Protein AF-A0A7V4ZEP1-F1 (afdb_monomer)

Radius of gyration: 10.52 Å; Cα contacts (8 Å, |Δi|>4): 58; chains: 1; bounding box: 24×19×26 Å

Structure (mmCIF, N/CA/C/O backbone):
data_AF-A0A7V4ZEP1-F1
#
_entry.id   AF-A0A7V4ZEP1-F1
#
loop_
_atom_site.group_PDB
_atom_site.id
_atom_site.type_symbol
_atom_site.label_atom_id
_atom_site.label_alt_id
_atom_site.label_comp_id
_atom_site.label_asym_id
_atom_site.label_entity_id
_atom_site.label_seq_id
_atom_site.pdbx_PDB_ins_code
_atom_site.Cartn_x
_atom_site.Cartn_y
_atom_site.Cartn_z
_atom_site.occupancy
_atom_site.B_iso_or_equiv
_atom_site.auth_seq_id
_atom_site.auth_comp_id
_atom_site.auth_asym_id
_atom_site.auth_atom_id
_atom_site.pdbx_PDB_model_num
ATOM 1 N N . MET A 1 1 ? -7.925 1.285 16.169 1.00 85.25 1 MET A N 1
ATOM 2 C CA . MET A 1 1 ? -7.053 0.963 15.022 1.00 85.25 1 MET A CA 1
ATOM 3 C C . MET A 1 1 ? -7.633 -0.234 14.298 1.00 85.25 1 MET A C 1
ATOM 5 O O . MET A 1 1 ? -8.122 -1.146 14.960 1.00 85.25 1 MET A O 1
ATOM 9 N N . MET A 1 2 ? -7.533 -0.250 12.970 1.00 94.38 2 MET A N 1
ATOM 10 C CA . MET A 1 2 ? -8.006 -1.333 12.106 1.00 94.38 2 MET A CA 1
ATOM 11 C C . MET A 1 2 ? -6.819 -2.055 11.469 1.00 94.38 2 MET A C 1
ATOM 13 O O . MET A 1 2 ? -5.801 -1.433 11.171 1.00 94.38 2 MET A O 1
ATOM 17 N N . ARG A 1 3 ? -6.946 -3.365 11.254 1.00 95.81 3 ARG A N 1
ATOM 18 C CA . ARG A 1 3 ? -5.948 -4.154 10.532 1.00 95.81 3 ARG A CA 1
ATOM 19 C C . ARG A 1 3 ? -6.420 -4.405 9.106 1.00 95.81 3 ARG A C 1
ATOM 21 O O . ARG A 1 3 ? -7.571 -4.788 8.916 1.00 95.81 3 ARG A O 1
ATOM 28 N N . VAL A 1 4 ? -5.541 -4.181 8.138 1.00 96.25 4 VAL A N 1
ATOM 29 C CA . VAL A 1 4 ? -5.801 -4.406 6.712 1.00 96.25 4 VAL A CA 1
ATOM 30 C C . VAL A 1 4 ? -4.677 -5.238 6.108 1.00 96.25 4 VAL A C 1
ATOM 32 O O . VAL A 1 4 ? -3.523 -5.090 6.510 1.00 96.25 4 VAL A O 1
ATOM 35 N N . SER A 1 5 ? -5.009 -6.095 5.147 1.00 97.62 5 SER A N 1
ATOM 36 C CA . SER A 1 5 ? -4.018 -6.792 4.325 1.00 97.62 5 SER A CA 1
ATOM 37 C C . SER A 1 5 ? -3.783 -5.991 3.052 1.00 97.62 5 SER A C 1
ATOM 39 O O . SER A 1 5 ? -4.737 -5.578 2.394 1.00 97.62 5 SER A O 1
ATOM 41 N N . LEU A 1 6 ? -2.518 -5.742 2.724 1.00 97.88 6 LEU A N 1
ATOM 42 C CA . LEU A 1 6 ? -2.115 -4.984 1.545 1.00 97.88 6 LEU A CA 1
ATOM 43 C C . LEU A 1 6 ? -1.169 -5.813 0.688 1.00 97.88 6 LEU A C 1
ATOM 45 O O . LEU A 1 6 ? -0.292 -6.506 1.201 1.00 97.88 6 LEU A O 1
ATOM 49 N N . ARG A 1 7 ? -1.308 -5.672 -0.628 1.00 98.25 7 ARG A N 1
ATOM 50 C CA . ARG A 1 7 ? -0.349 -6.163 -1.612 1.00 98.25 7 ARG A CA 1
ATOM 51 C C . ARG A 1 7 ? -0.215 -5.146 -2.733 1.00 98.25 7 ARG A C 1
ATOM 53 O O . ARG A 1 7 ? -1.214 -4.730 -3.311 1.00 98.25 7 ARG A O 1
ATOM 60 N N . PHE A 1 8 ? 1.022 -4.792 -3.055 1.00 98.25 8 PHE A N 1
ATOM 61 C CA . PHE A 1 8 ? 1.343 -3.878 -4.145 1.00 98.25 8 PHE A CA 1
ATOM 62 C C . PHE A 1 8 ? 1.928 -4.650 -5.332 1.00 98.25 8 PHE A C 1
ATOM 64 O O . PHE A 1 8 ? 2.626 -5.654 -5.166 1.00 98.25 8 PHE A O 1
ATOM 71 N N . TYR A 1 9 ? 1.627 -4.192 -6.546 1.00 97.56 9 TYR A N 1
ATOM 72 C CA . TYR A 1 9 ? 1.994 -4.852 -7.801 1.00 97.56 9 TYR A CA 1
ATOM 73 C C . TYR A 1 9 ? 2.852 -3.931 -8.671 1.00 97.56 9 TYR A C 1
ATOM 75 O O . TYR A 1 9 ? 2.800 -2.714 -8.519 1.00 97.56 9 TYR A O 1
ATOM 83 N N . ALA A 1 10 ? 3.625 -4.524 -9.588 1.00 97.38 10 ALA A N 1
ATOM 84 C CA . ALA A 1 10 ? 4.474 -3.804 -10.541 1.00 97.38 10 ALA A CA 1
ATOM 85 C C . ALA A 1 10 ? 5.392 -2.766 -9.853 1.00 97.38 10 ALA A C 1
ATOM 87 O O . ALA A 1 10 ? 5.944 -3.059 -8.787 1.00 97.38 10 ALA A O 1
ATOM 88 N N . GLU A 1 11 ? 5.558 -1.588 -10.456 1.00 97.75 11 GLU A N 1
ATOM 89 C CA . GLU A 1 11 ? 6.461 -0.508 -10.024 1.00 97.75 11 GLU A CA 1
ATOM 90 C C . GLU A 1 11 ? 6.142 0.069 -8.638 1.00 97.75 11 GLU A C 1
ATOM 92 O O . GLU A 1 11 ? 7.030 0.591 -7.969 1.00 97.75 11 GLU A O 1
ATOM 97 N N . LEU A 1 12 ? 4.924 -0.134 -8.117 1.00 98.31 12 LEU A N 1
ATOM 98 C CA . LEU A 1 12 ? 4.573 0.288 -6.754 1.00 98.31 12 LEU A CA 1
ATOM 99 C C . LEU A 1 12 ? 5.444 -0.384 -5.680 1.00 98.31 12 LEU A C 1
ATOM 101 O O . LEU A 1 12 ? 5.566 0.113 -4.561 1.00 98.31 12 LEU A O 1
ATOM 105 N N . ASN A 1 13 ? 6.073 -1.514 -6.010 1.00 98.12 13 ASN A N 1
ATOM 106 C CA . ASN A 1 13 ? 6.999 -2.202 -5.118 1.00 98.12 13 ASN A CA 1
ATOM 107 C C . ASN A 1 13 ? 8.333 -1.468 -4.935 1.00 98.12 13 ASN A C 1
ATOM 109 O O . ASN A 1 13 ? 9.035 -1.747 -3.961 1.00 98.12 13 ASN A O 1
ATOM 113 N N . ASP A 1 14 ? 8.683 -0.524 -5.809 1.00 98.12 14 ASP A N 1
ATOM 114 C CA . ASP A 1 14 ? 9.924 0.243 -5.682 1.00 98.12 14 ASP A CA 1
ATOM 115 C C . ASP A 1 14 ? 9.884 1.217 -4.496 1.00 98.12 14 ASP A C 1
ATOM 117 O O . ASP A 1 14 ? 10.928 1.523 -3.917 1.00 98.12 14 ASP A O 1
ATOM 121 N N . PHE A 1 15 ? 8.681 1.599 -4.051 1.00 98.00 15 PHE A N 1
ATOM 122 C CA . PHE A 1 15 ? 8.453 2.393 -2.839 1.00 98.00 15 PHE A CA 1
ATOM 123 C C . PHE A 1 15 ? 8.562 1.583 -1.537 1.00 98.00 15 PHE A C 1
ATOM 125 O O . PHE A 1 15 ? 8.659 2.161 -0.454 1.00 98.00 15 PHE A O 1
ATOM 132 N N . LEU A 1 16 ? 8.531 0.248 -1.611 1.00 97.75 16 LEU A N 1
ATOM 133 C CA . LEU A 1 16 ? 8.462 -0.622 -0.437 1.00 97.75 16 LEU A CA 1
ATOM 134 C C . LEU A 1 16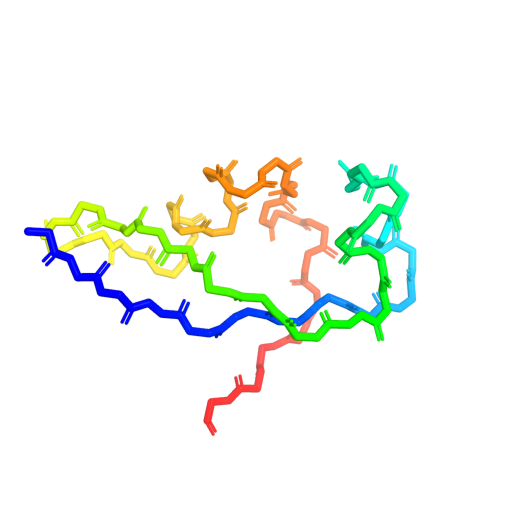 ? 9.835 -1.176 -0.030 1.00 97.75 16 LEU A C 1
ATOM 136 O O . LEU A 1 16 ? 10.706 -1.395 -0.887 1.00 97.75 16 LEU A O 1
ATOM 140 N N . PRO A 1 17 ? 10.033 -1.487 1.267 1.00 97.44 17 PRO A N 1
ATOM 141 C CA . PRO A 1 17 ? 11.197 -2.246 1.706 1.00 97.44 17 PRO A CA 1
ATOM 142 C C . PRO A 1 17 ? 11.166 -3.667 1.109 1.00 97.44 17 PRO A C 1
ATOM 144 O O . PRO A 1 17 ? 10.072 -4.197 0.882 1.00 97.44 17 PRO A O 1
ATOM 147 N N . PRO A 1 18 ? 12.328 -4.297 0.845 1.00 97.50 18 PRO A N 1
ATOM 148 C CA . PRO A 1 18 ? 12.416 -5.577 0.134 1.00 97.50 18 PRO A CA 1
ATOM 149 C C . PRO A 1 18 ? 11.491 -6.680 0.667 1.00 97.50 18 PRO A C 1
ATOM 151 O O . PRO A 1 18 ? 10.889 -7.406 -0.118 1.00 97.50 18 PRO A O 1
ATOM 154 N N . GLU A 1 19 ? 11.319 -6.768 1.983 1.00 97.31 19 GLU A N 1
ATOM 155 C CA . GLU A 1 19 ? 10.479 -7.756 2.666 1.00 97.31 19 GLU A CA 1
ATOM 156 C C . GLU A 1 19 ? 8.968 -7.595 2.426 1.00 97.31 19 GLU A C 1
ATOM 158 O O . GLU A 1 19 ? 8.207 -8.518 2.705 1.00 97.31 19 GLU A O 1
ATOM 163 N N . ARG A 1 20 ? 8.523 -6.441 1.914 1.00 97.56 20 ARG A N 1
ATOM 164 C CA . ARG A 1 20 ? 7.113 -6.153 1.595 1.00 97.56 20 ARG A CA 1
ATOM 165 C C . ARG A 1 20 ? 6.830 -6.144 0.096 1.00 97.56 20 ARG A C 1
ATOM 167 O O . ARG A 1 20 ? 5.687 -5.938 -0.307 1.00 97.56 20 ARG A O 1
ATOM 174 N N . ARG A 1 21 ? 7.850 -6.365 -0.738 1.00 97.69 21 ARG A N 1
ATOM 175 C CA . ARG A 1 21 ? 7.700 -6.363 -2.195 1.00 97.69 21 ARG A CA 1
ATOM 176 C C . ARG A 1 21 ? 7.051 -7.652 -2.676 1.00 97.69 21 ARG A C 1
ATOM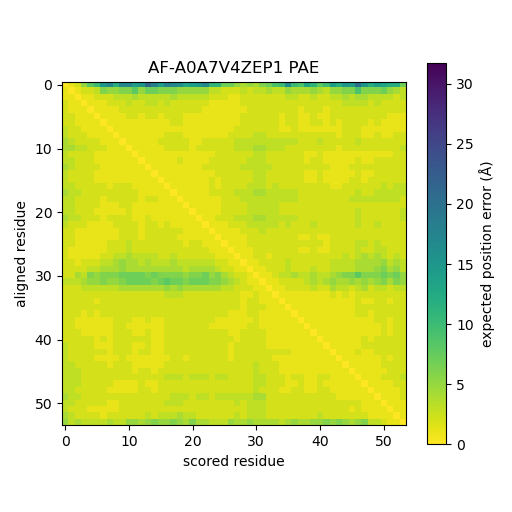 178 O O . ARG A 1 21 ? 7.468 -8.740 -2.297 1.00 97.69 21 ARG A O 1
ATOM 185 N N . MET A 1 22 ? 6.075 -7.527 -3.570 1.00 96.88 22 MET A N 1
ATOM 186 C CA . MET A 1 22 ? 5.401 -8.616 -4.286 1.00 96.88 22 MET A CA 1
ATOM 187 C C . MET A 1 22 ? 4.691 -9.641 -3.386 1.00 96.88 22 MET A C 1
ATOM 189 O O . MET A 1 22 ? 4.229 -10.675 -3.882 1.00 96.88 22 MET A 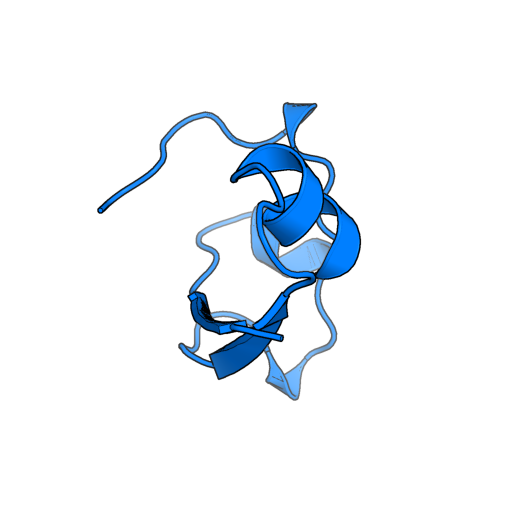O 1
ATOM 193 N N . VAL A 1 23 ? 4.533 -9.333 -2.099 1.00 98.00 23 VAL A N 1
ATOM 194 C CA . VAL A 1 23 ? 3.886 -10.168 -1.083 1.00 98.00 23 VAL A CA 1
ATOM 195 C C . VAL A 1 23 ? 2.715 -9.428 -0.447 1.00 98.00 23 VAL A C 1
ATOM 197 O O . VAL A 1 23 ? 2.637 -8.202 -0.494 1.00 98.00 23 VAL A O 1
ATOM 200 N N . GLU A 1 24 ? 1.788 -10.187 0.130 1.00 98.19 24 GLU A N 1
ATOM 201 C CA . GLU A 1 24 ? 0.769 -9.627 1.014 1.00 98.19 24 GLU A CA 1
ATOM 202 C C . GLU A 1 24 ? 1.357 -9.427 2.415 1.00 98.19 24 GLU A C 1
ATOM 204 O O . GLU A 1 24 ? 2.095 -10.282 2.912 1.00 98.19 24 GLU A O 1
ATOM 209 N N . PHE A 1 25 ? 1.034 -8.306 3.055 1.00 98.19 25 PHE A N 1
ATOM 210 C CA . PHE A 1 25 ? 1.431 -8.021 4.429 1.00 98.19 25 PHE A CA 1
ATOM 211 C C . PHE A 1 25 ? 0.322 -7.298 5.196 1.00 98.19 25 PHE A C 1
ATO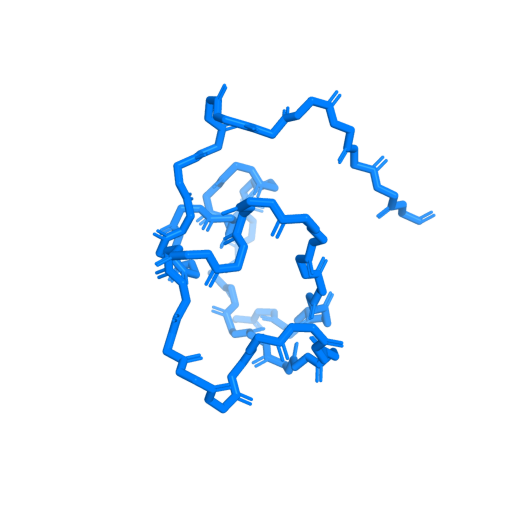M 213 O O . PHE A 1 25 ? -0.502 -6.586 4.621 1.00 98.19 25 PHE A O 1
ATOM 220 N N . GLU A 1 26 ? 0.318 -7.463 6.519 1.00 97.69 26 GLU A N 1
ATOM 221 C CA . GLU A 1 26 ? -0.603 -6.741 7.394 1.00 97.69 26 GLU A 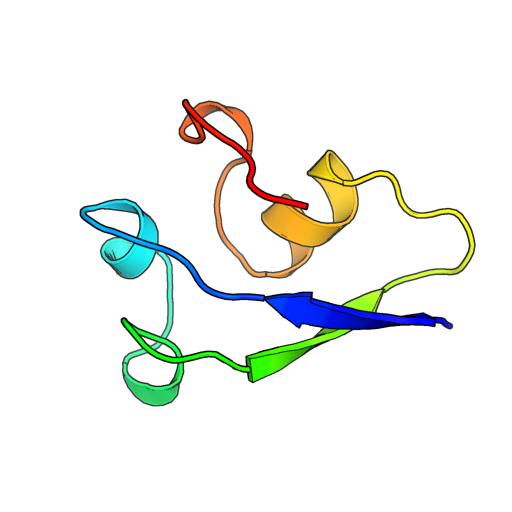CA 1
ATOM 222 C C . GLU A 1 26 ? -0.102 -5.319 7.668 1.00 97.69 26 GLU A C 1
ATOM 224 O O . GLU A 1 26 ? 1.075 -5.094 7.966 1.00 97.69 26 GLU A O 1
ATOM 229 N N . HIS A 1 27 ? -1.022 -4.359 7.639 1.00 96.62 27 HIS A N 1
ATOM 230 C CA . HIS A 1 27 ? -0.771 -2.962 7.969 1.00 96.62 27 HIS A CA 1
ATOM 231 C C . HIS A 1 27 ? -1.803 -2.456 8.979 1.00 96.62 27 HIS A C 1
ATOM 233 O O . HIS A 1 27 ? -2.980 -2.826 8.940 1.00 96.62 27 HIS A O 1
ATOM 239 N N . LEU A 1 28 ? -1.354 -1.622 9.917 1.00 96.88 28 LEU A N 1
ATOM 240 C CA . LEU A 1 28 ? -2.229 -0.999 10.907 1.00 96.88 28 LEU A CA 1
ATOM 241 C C . LEU A 1 28 ? -2.659 0.374 10.406 1.00 96.88 28 LEU A C 1
ATOM 243 O O . LEU A 1 28 ? -1.831 1.250 10.171 1.00 96.88 28 LEU A O 1
ATOM 247 N N . ALA A 1 29 ? -3.967 0.562 10.295 1.00 95.44 29 ALA A N 1
ATOM 248 C CA . ALA A 1 29 ? -4.583 1.814 9.902 1.00 95.44 29 ALA A CA 1
ATOM 249 C C . ALA A 1 29 ? -5.241 2.503 11.104 1.00 95.44 29 ALA A C 1
ATOM 251 O O . ALA A 1 29 ? -5.754 1.858 12.032 1.00 95.44 29 ALA A O 1
ATOM 252 N N . ALA A 1 30 ? -5.262 3.835 11.073 1.00 94.19 30 ALA A N 1
ATOM 253 C CA . ALA A 1 30 ? -6.069 4.612 12.002 1.00 94.19 30 ALA A CA 1
ATOM 254 C C . ALA A 1 30 ? -7.561 4.290 11.817 1.00 94.19 30 ALA A C 1
ATOM 256 O O . ALA A 1 30 ? -8.011 3.909 10.733 1.00 94.19 30 ALA A O 1
ATOM 257 N N . ASP A 1 31 ? -8.342 4.454 12.884 1.00 90.19 31 ASP A N 1
ATOM 258 C CA . ASP A 1 31 ? -9.790 4.297 12.775 1.00 90.19 31 ASP A CA 1
ATOM 259 C C . ASP A 1 31 ? -10.344 5.354 11.816 1.00 90.19 31 ASP A C 1
ATOM 261 O O . ASP A 1 31 ? -10.034 6.537 11.948 1.00 90.19 31 ASP A O 1
ATOM 265 N N . ARG A 1 32 ? -11.169 4.916 10.854 1.00 91.94 32 ARG A N 1
ATOM 266 C CA . ARG A 1 32 ? -11.729 5.750 9.772 1.00 91.94 32 ARG A CA 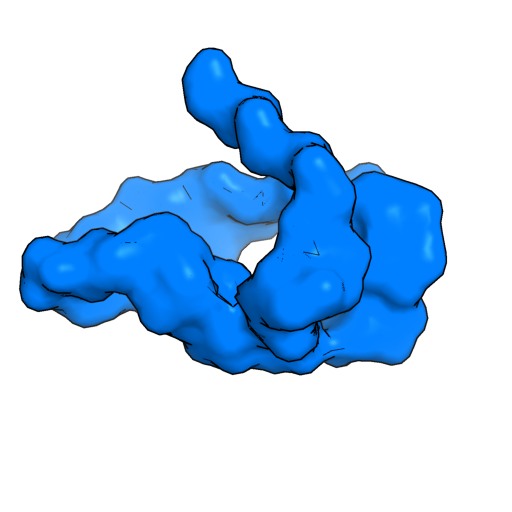1
ATOM 267 C C . ARG A 1 32 ? -10.702 6.329 8.786 1.00 91.94 32 ARG A C 1
ATOM 269 O O . ARG A 1 32 ? -11.032 7.284 8.089 1.00 91.94 32 ARG A O 1
ATOM 276 N N . ALA A 1 33 ? -9.499 5.759 8.695 1.00 95.25 33 ALA A N 1
ATOM 277 C CA . ALA A 1 33 ? -8.565 6.093 7.621 1.00 95.25 33 ALA A CA 1
ATOM 278 C C . ALA A 1 33 ? -9.197 5.818 6.246 1.00 95.25 33 ALA A C 1
ATOM 280 O O . ALA A 1 33 ? -9.836 4.780 6.047 1.00 95.25 33 ALA A O 1
ATOM 281 N N . SER A 1 34 ? -9.019 6.736 5.296 1.00 96.75 34 SER A N 1
ATOM 282 C CA . SER A 1 34 ? -9.388 6.483 3.904 1.00 96.75 34 SER A CA 1
ATOM 283 C C . SER A 1 34 ? -8.402 5.505 3.255 1.00 96.75 34 SER A C 1
ATO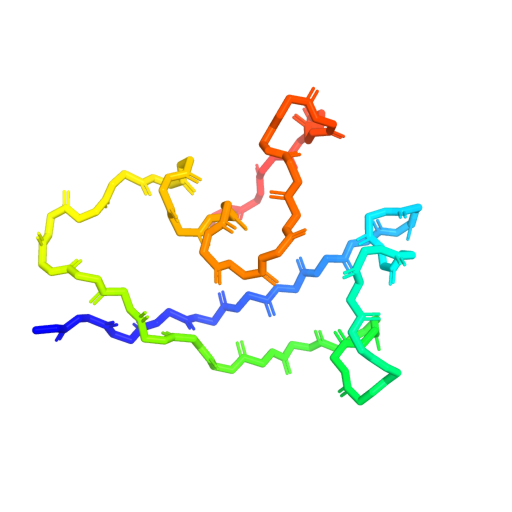M 285 O O . SER A 1 34 ? -7.284 5.323 3.734 1.00 96.75 34 SER A O 1
ATOM 287 N N . VAL A 1 35 ? -8.782 4.890 2.130 1.00 96.19 35 VAL A N 1
ATOM 288 C CA . VAL A 1 35 ? -7.878 3.993 1.381 1.00 96.19 35 VAL A CA 1
ATOM 289 C C . VAL A 1 35 ? -6.602 4.725 0.945 1.00 96.19 35 VAL A C 1
ATOM 291 O O . VAL A 1 35 ? -5.516 4.160 1.033 1.00 96.19 35 VAL A O 1
ATOM 294 N N . LYS A 1 36 ? -6.713 6.006 0.567 1.00 96.94 36 LYS A N 1
ATOM 295 C CA . LYS A 1 36 ? -5.558 6.867 0.288 1.00 96.94 36 LYS A CA 1
ATOM 296 C C . LYS A 1 36 ? -4.624 6.959 1.499 1.00 96.94 36 LYS A C 1
ATOM 298 O O . LYS A 1 36 ? -3.429 6.734 1.342 1.00 96.94 36 LYS A O 1
ATOM 303 N N . ASP A 1 37 ? -5.160 7.264 2.685 1.00 97.19 37 ASP A N 1
ATOM 304 C CA . ASP A 1 37 ? -4.344 7.417 3.900 1.00 97.19 37 ASP A CA 1
ATOM 305 C C . ASP A 1 37 ? -3.615 6.109 4.233 1.00 97.19 37 ASP A C 1
ATOM 307 O O . ASP A 1 37 ? -2.452 6.113 4.632 1.00 97.19 37 ASP A O 1
ATOM 311 N N . VAL A 1 38 ? -4.288 4.971 4.030 1.00 97.19 38 VAL A N 1
ATOM 312 C CA . VAL A 1 38 ? -3.703 3.638 4.211 1.00 97.19 38 VAL A CA 1
ATOM 313 C C . VAL A 1 38 ? -2.528 3.424 3.256 1.00 97.19 38 VAL A C 1
ATOM 315 O O . VAL A 1 38 ? -1.450 3.048 3.711 1.00 97.19 38 VAL A O 1
ATOM 318 N N . ILE A 1 39 ? -2.706 3.707 1.966 1.00 97.56 39 ILE A N 1
ATOM 319 C CA . ILE A 1 39 ? -1.665 3.559 0.939 1.00 97.56 39 ILE A CA 1
ATOM 320 C C . ILE A 1 39 ? -0.461 4.468 1.237 1.00 97.56 39 ILE A C 1
ATOM 322 O O . ILE A 1 39 ? 0.672 3.986 1.299 1.00 97.56 39 ILE A O 1
ATOM 326 N N . GLU A 1 40 ? -0.701 5.752 1.521 1.00 97.75 40 GLU A N 1
ATOM 327 C CA . GLU A 1 40 ? 0.361 6.717 1.842 1.00 97.75 40 GLU A CA 1
ATOM 328 C C . GLU A 1 40 ? 1.106 6.337 3.127 1.00 97.75 40 GLU A C 1
ATOM 330 O O . GLU A 1 40 ? 2.331 6.432 3.191 1.00 97.75 40 GLU A O 1
ATOM 335 N N . SER A 1 41 ? 0.397 5.818 4.134 1.00 96.50 41 SER A N 1
ATOM 336 C CA . SER A 1 41 ? 1.022 5.332 5.370 1.00 96.50 41 SER A CA 1
ATOM 337 C C . SER A 1 41 ? 1.840 4.045 5.191 1.00 96.50 41 SER A C 1
ATOM 339 O O . SER A 1 41 ? 2.684 3.739 6.035 1.00 96.50 41 SER A O 1
ATOM 341 N N . ALA A 1 42 ? 1.624 3.297 4.103 1.00 96.00 42 ALA A N 1
ATOM 342 C CA . ALA A 1 42 ? 2.470 2.172 3.712 1.00 96.00 42 ALA A CA 1
ATOM 343 C C . ALA A 1 42 ? 3.745 2.617 2.963 1.00 96.00 42 ALA A C 1
ATOM 345 O O . ALA A 1 42 ? 4.617 1.784 2.717 1.00 96.00 42 ALA A O 1
ATOM 346 N N . GLY A 1 43 ? 3.874 3.912 2.643 1.00 97.00 43 GLY A N 1
ATOM 347 C CA . GLY A 1 43 ? 5.018 4.503 1.941 1.00 97.00 43 GLY A CA 1
ATOM 348 C C . GLY A 1 43 ? 4.827 4.657 0.430 1.00 97.00 43 GLY A C 1
ATOM 349 O O . GLY A 1 43 ? 5.729 5.147 -0.242 1.00 97.00 43 GLY A O 1
ATOM 350 N N . VAL A 1 44 ? 3.667 4.268 -0.107 1.00 98.06 44 VAL A N 1
ATOM 351 C CA . VAL A 1 44 ? 3.359 4.355 -1.540 1.00 98.06 44 VAL A CA 1
ATOM 352 C C . VAL A 1 44 ? 2.569 5.642 -1.805 1.00 98.06 44 VAL A C 1
ATOM 354 O O . VAL A 1 44 ? 1.558 5.871 -1.141 1.00 98.06 44 VAL A O 1
ATOM 357 N N . PRO A 1 45 ? 2.962 6.500 -2.761 1.00 98.06 45 PRO A N 1
ATOM 358 C CA . PRO A 1 45 ? 2.156 7.664 -3.111 1.00 98.06 45 PRO A CA 1
ATOM 359 C C . PRO A 1 45 ? 0.848 7.213 -3.774 1.00 98.06 45 PRO A C 1
ATOM 361 O O . PRO A 1 45 ? 0.870 6.565 -4.816 1.00 98.06 45 PRO A O 1
ATOM 364 N N . HIS A 1 46 ? -0.309 7.571 -3.206 1.00 97.81 46 HIS A N 1
ATOM 365 C CA . HIS A 1 46 ? -1.608 7.144 -3.757 1.00 97.81 46 HIS A CA 1
ATOM 366 C C . HIS A 1 46 ? -1.849 7.616 -5.200 1.00 97.81 46 HIS A C 1
ATOM 368 O O . HIS A 1 46 ? -2.647 7.015 -5.909 1.00 97.81 46 HIS A O 1
ATOM 374 N N . ALA A 1 47 ? -1.189 8.702 -5.614 1.00 97.62 47 ALA A N 1
ATOM 375 C CA . ALA A 1 47 ? -1.304 9.267 -6.953 1.00 97.62 47 ALA A CA 1
ATOM 376 C C . ALA A 1 47 ? -0.689 8.370 -8.041 1.00 97.62 47 ALA A C 1
ATOM 378 O O . ALA A 1 47 ? -1.052 8.518 -9.199 1.00 97.62 47 ALA A O 1
ATOM 379 N N . GLU A 1 48 ? 0.195 7.443 -7.665 1.00 98.12 48 GLU A N 1
ATOM 380 C CA . GLU A 1 48 ? 0.802 6.456 -8.570 1.00 98.12 48 GLU A CA 1
ATOM 381 C C . GLU A 1 48 ? -0.071 5.190 -8.707 1.00 98.12 48 GLU A C 1
ATOM 383 O O . GLU A 1 48 ? 0.283 4.253 -9.415 1.00 98.12 48 GLU A O 1
ATOM 388 N N . VAL A 1 49 ? -1.202 5.103 -7.990 1.00 97.81 49 VAL A N 1
ATOM 389 C CA . VAL A 1 49 ? -2.065 3.914 -7.991 1.00 97.81 49 VAL A CA 1
ATOM 390 C C . VAL A 1 49 ? -3.167 4.045 -9.039 1.00 97.81 49 VAL A C 1
ATOM 392 O O . VAL A 1 49 ? -4.155 4.746 -8.831 1.00 97.81 49 VAL A O 1
ATOM 395 N N . ASP A 1 50 ? -3.044 3.278 -10.121 1.00 97.81 50 ASP A N 1
ATOM 396 C CA . ASP A 1 50 ? -4.034 3.256 -11.207 1.00 97.81 50 ASP A CA 1
ATOM 397 C C . ASP A 1 50 ? -5.259 2.363 -10.928 1.00 97.81 50 ASP A C 1
ATOM 399 O O . ASP A 1 50 ? -6.353 2.614 -11.437 1.00 97.81 50 ASP A O 1
ATOM 403 N N . LEU A 1 51 ? -5.094 1.292 -10.140 1.00 97.50 51 LEU A N 1
ATOM 404 C 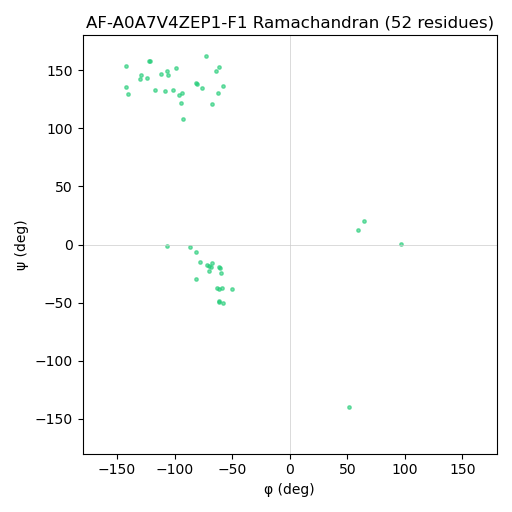CA . LEU A 1 51 ? -6.134 0.290 -9.878 1.00 97.50 51 LEU A CA 1
ATOM 405 C C . LEU A 1 51 ? -6.092 -0.193 -8.427 1.00 97.50 51 LEU A C 1
ATOM 407 O O . LEU A 1 51 ? -5.039 -0.549 -7.903 1.00 97.50 51 LEU A O 1
ATOM 411 N N . ILE A 1 52 ? -7.271 -0.284 -7.812 1.00 96.88 52 ILE A N 1
ATOM 412 C CA . ILE A 1 52 ? -7.473 -0.855 -6.478 1.00 96.88 52 ILE A CA 1
ATOM 413 C C . ILE A 1 52 ? -8.368 -2.092 -6.607 1.00 96.88 52 ILE A C 1
ATOM 415 O O . ILE A 1 52 ? -9.407 -2.045 -7.265 1.00 96.88 52 ILE A O 1
ATOM 419 N N . LEU A 1 53 ? -7.965 -3.187 -5.959 1.00 96.19 53 LEU A N 1
ATOM 420 C CA . LEU A 1 53 ? -8.733 -4.429 -5.842 1.00 96.19 53 LEU A CA 1
ATOM 421 C C . LEU A 1 53 ? -9.233 -4.566 -4.397 1.00 96.19 53 LEU A C 1
ATOM 423 O O . LEU A 1 53 ? -8.443 -4.366 -3.472 1.00 96.19 53 LEU A O 1
ATOM 427 N N . VAL A 1 54 ? -10.520 -4.882 -4.212 1.00 93.06 54 VAL A N 1
ATOM 428 C CA . VAL A 1 54 ? -11.186 -5.026 -2.900 1.00 93.06 54 VAL A CA 1
ATOM 429 C C . VAL A 1 54 ? -11.997 -6.307 -2.805 1.00 93.06 54 VAL A C 1
ATOM 431 O O . VAL A 1 54 ? -12.508 -6.756 -3.857 1.00 93.06 54 VAL A O 1
#

pLDDT: mean 96.7, std 2.23, range [85.25, 98.31]

Mean predicted aligned error: 2.18 Å

Solvent-accessible surface area (backbone atoms only — not comparable to full-atom values): 3486 Å² total; per-residue (Å²): 112,44,80,44,80,47,68,49,62,78,77,58,28,75,55,39,60,79,92,55,40,80,36,78,45,81,46,82,34,59,72,88,56,50,73,55,55,48,38,42,74,67,53,33,65,53,89,77,58,90,78,87,88,134

Foldseek 3Di:
DDKDKDADDDPQQVQADPVRHRDIDIDDDDVPDDPQNRCVVRRGHVVPDPDDDD

Sequence (54 aa):
MMRVSLRFYAELNDFLPPERRMVEFEHLAADRASVKDVIESAGVPHAEVDLI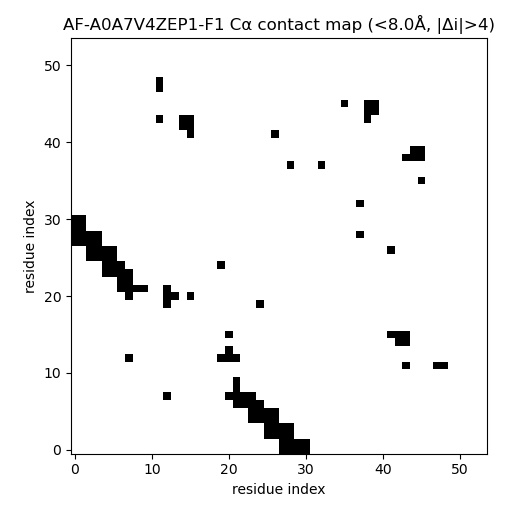LV

Secondary structure (DSSP, 8-state):
-EEEEEE--GGGGGGS-GGGTTSEEEEEE-TT--HHHHHHHTT--GGG------